Protein AF-A0A951DFJ3-F1 (afdb_monomer_lite)

Sequence (122 aa):
MLALCLFAQSLPAACVNRFVSRTERHIQVVTLLTGRLTFQEAQLLADTIGKRQAPPLEWVDDHGKTIAKQFGDLKVVRPMPVGCDGKSSGVVLIAWFATAIVPSKKIMVKVDANTTIAFEQQ

pLDDT: mean 86.08, std 16.15, range [39.28, 98.06]

Secondary structure (DSSP, 8-state):
-----------------EEEEEEETTEEEEEEEESSS-HHHHHHHHHHHHTTSSPPPEEE-TTS-EEEEEEEEEEEEEEE----TT-S-EEEEEEEEE-SPPP-SEEEEE-SSS-EEEEEE-

Radius of gyration: 17.19 Å; chains: 1; bounding box: 70×27×32 Å

Structure (mmCIF, N/CA/C/O backbone):
data_AF-A0A951DFJ3-F1
#
_entry.id   AF-A0A951DFJ3-F1
#
loop_
_atom_site.group_PDB
_atom_site.id
_atom_site.type_symbol
_atom_site.label_atom_id
_atom_site.label_alt_id
_atom_site.label_comp_id
_atom_site.label_asym_id
_atom_site.label_entity_id
_atom_site.label_seq_id
_atom_site.pdbx_PDB_ins_code
_atom_site.Cartn_x
_atom_site.Cartn_y
_atom_site.Cartn_z
_atom_site.occupancy
_atom_site.B_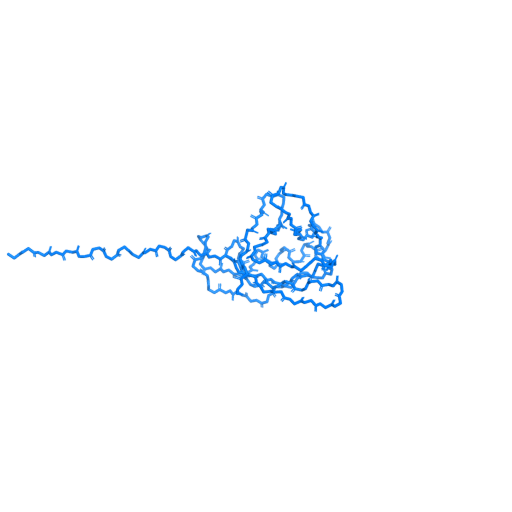iso_or_equiv
_atom_site.auth_seq_id
_atom_site.auth_comp_id
_atom_site.auth_asym_id
_atom_site.auth_atom_id
_atom_site.pdbx_PDB_model_num
ATOM 1 N N . MET A 1 1 ? -53.925 13.065 -16.176 1.00 39.28 1 MET A N 1
ATOM 2 C CA . MET A 1 1 ? -52.591 13.626 -15.871 1.00 39.28 1 MET A CA 1
ATOM 3 C C . MET A 1 1 ? -51.733 12.503 -15.309 1.00 39.28 1 MET A C 1
ATOM 5 O O . MET A 1 1 ? -51.954 12.113 -14.173 1.00 39.28 1 MET A O 1
ATOM 9 N N . LEU A 1 2 ? -50.850 11.911 -16.121 1.00 43.88 2 LEU A N 1
ATOM 10 C CA . LEU A 1 2 ? -49.923 10.861 -15.679 1.00 43.88 2 LEU A CA 1
ATOM 11 C C . LEU A 1 2 ? -48.590 11.521 -15.303 1.00 43.88 2 LEU A C 1
ATOM 13 O O . LEU A 1 2 ? -47.946 12.129 -16.155 1.00 43.88 2 LEU A O 1
ATOM 17 N N . ALA A 1 3 ? -48.209 11.423 -14.030 1.00 51.59 3 ALA A N 1
ATOM 18 C CA . ALA A 1 3 ? -46.913 11.862 -13.528 1.00 51.59 3 ALA A CA 1
ATOM 19 C C . ALA A 1 3 ? -45.858 10.791 -13.848 1.00 51.59 3 ALA A C 1
ATOM 21 O O . ALA A 1 3 ? -45.925 9.674 -13.338 1.00 51.59 3 ALA A O 1
ATOM 22 N N . LEU A 1 4 ? -44.902 11.130 -14.714 1.00 52.44 4 LEU A N 1
ATOM 23 C CA . LEU A 1 4 ? -43.777 10.273 -15.075 1.00 52.44 4 LEU A CA 1
ATOM 24 C C . LEU A 1 4 ? -42.600 10.593 -14.135 1.00 52.44 4 LEU A C 1
ATOM 26 O O . LEU A 1 4 ? -41.879 11.569 -14.336 1.00 52.44 4 LEU A O 1
ATOM 30 N N . CYS A 1 5 ? -42.427 9.801 -13.074 1.00 50.78 5 CYS A N 1
ATOM 31 C CA . CYS A 1 5 ? -41.240 9.865 -12.219 1.00 50.78 5 CYS A CA 1
ATOM 32 C C . CYS A 1 5 ? -40.028 9.305 -12.978 1.00 50.78 5 CYS A C 1
ATOM 34 O O . CYS A 1 5 ? -39.862 8.093 -13.106 1.00 50.78 5 CYS A O 1
ATOM 36 N N . LEU A 1 6 ? -39.174 10.200 -13.475 1.00 50.88 6 LEU A N 1
ATOM 37 C CA . LEU A 1 6 ? -37.835 9.878 -13.961 1.00 50.88 6 LEU A CA 1
ATOM 38 C C . LEU A 1 6 ? -36.964 9.443 -12.774 1.00 50.88 6 LEU A C 1
ATOM 40 O O . LEU A 1 6 ? -36.467 10.273 -12.014 1.00 50.88 6 LEU A O 1
ATOM 44 N N . PHE A 1 7 ? -36.771 8.134 -12.616 1.00 49.06 7 PHE A N 1
ATOM 45 C CA . PHE A 1 7 ? -35.709 7.594 -11.775 1.00 49.06 7 PHE A CA 1
ATOM 46 C C . PHE A 1 7 ? -34.364 7.921 -12.429 1.00 49.06 7 PHE A C 1
ATOM 48 O O . PHE A 1 7 ? -33.906 7.219 -13.329 1.00 49.06 7 PHE A O 1
ATOM 55 N N . ALA A 1 8 ? -33.729 9.002 -11.979 1.00 44.41 8 ALA A N 1
ATOM 56 C CA . ALA A 1 8 ? -32.318 9.242 -12.229 1.00 44.41 8 ALA A CA 1
ATOM 57 C C . ALA A 1 8 ? -31.520 8.158 -11.487 1.00 44.41 8 ALA A C 1
ATOM 59 O O . ALA A 1 8 ? -31.221 8.286 -10.301 1.00 44.41 8 ALA A O 1
ATOM 60 N N . GLN A 1 9 ? -31.219 7.055 -12.172 1.00 42.12 9 GLN A N 1
ATOM 61 C CA . GLN A 1 9 ? -30.238 6.081 -11.712 1.00 42.12 9 GLN A CA 1
ATOM 62 C C . GLN A 1 9 ? -28.870 6.767 -11.754 1.00 42.12 9 GLN A C 1
ATOM 64 O O . GLN A 1 9 ? -28.207 6.801 -12.789 1.00 42.12 9 GLN A O 1
ATOM 69 N N . SER A 1 10 ? -28.459 7.369 -10.637 1.00 44.84 10 SER A N 1
ATOM 70 C CA . SER A 1 10 ? -27.067 7.743 -10.429 1.00 44.84 10 SER A CA 1
ATOM 71 C C . SER A 1 10 ? -26.253 6.456 -10.525 1.00 44.84 10 SER A C 1
ATOM 73 O O . SER A 1 10 ? -26.303 5.627 -9.613 1.00 44.84 10 SER A O 1
ATOM 75 N N . LEU A 1 11 ? -25.552 6.257 -11.642 1.00 48.16 11 LEU A N 1
ATOM 76 C CA . LEU A 1 11 ? -24.513 5.239 -11.728 1.00 48.16 11 LEU A CA 1
ATOM 77 C C . LEU A 1 11 ? -23.629 5.426 -10.490 1.00 48.16 11 LEU A C 1
ATOM 79 O O . LEU A 1 11 ? -23.183 6.557 -10.261 1.00 48.16 11 LEU A O 1
ATOM 83 N N . PRO A 1 12 ? -23.412 4.392 -9.656 1.00 48.03 12 PRO A N 1
ATOM 84 C CA . PRO A 1 12 ? -22.454 4.520 -8.577 1.00 48.03 12 PRO A CA 1
ATOM 85 C C . PRO A 1 12 ? -21.142 4.873 -9.264 1.00 48.03 12 PRO A C 1
ATOM 87 O O . PRO A 1 12 ? -20.658 4.102 -10.093 1.00 48.03 12 PRO A O 1
ATOM 90 N N . ALA A 1 13 ? -20.618 6.071 -9.004 1.00 51.12 13 ALA A N 1
ATOM 91 C CA . ALA A 1 13 ? -19.282 6.422 -9.439 1.00 51.12 13 ALA A CA 1
ATOM 92 C C . ALA A 1 13 ? -18.381 5.310 -8.898 1.00 51.12 13 ALA A C 1
ATOM 94 O O . ALA A 1 13 ? -18.208 5.199 -7.683 1.00 51.12 13 ALA A O 1
ATOM 95 N N . ALA A 1 14 ? -17.935 4.410 -9.782 1.00 55.25 14 ALA A N 1
ATOM 96 C CA . ALA A 1 14 ? -17.117 3.272 -9.407 1.00 55.25 14 ALA A CA 1
ATOM 97 C C . ALA A 1 14 ? -15.874 3.871 -8.775 1.00 55.25 14 ALA A C 1
ATOM 99 O O . ALA A 1 14 ? -15.099 4.572 -9.424 1.00 55.25 14 ALA A O 1
ATOM 100 N N . CYS A 1 15 ? -15.789 3.745 -7.464 1.00 66.31 15 CYS A N 1
ATOM 101 C CA . CYS A 1 15 ? -14.896 4.587 -6.722 1.00 66.31 15 CYS A CA 1
ATOM 102 C C . CYS A 1 15 ? -13.528 3.919 -6.739 1.00 66.31 15 CYS A C 1
ATOM 104 O O . CYS A 1 15 ? -13.275 2.933 -6.052 1.00 66.31 15 CYS A O 1
ATOM 106 N N . VAL A 1 16 ? -12.699 4.395 -7.660 1.00 72.44 16 VAL A N 1
ATOM 107 C CA . VAL A 1 16 ? -11.407 3.799 -7.971 1.00 72.44 16 VAL A CA 1
ATOM 108 C C . VAL A 1 16 ? -10.372 4.308 -6.973 1.00 72.44 16 VAL A C 1
ATOM 110 O O . VAL A 1 16 ? -10.177 5.517 -6.849 1.00 72.44 16 VAL A O 1
ATOM 113 N N . ASN A 1 17 ? -9.674 3.399 -6.286 1.00 89.25 17 ASN A N 1
ATOM 114 C CA . ASN A 1 17 ? -8.494 3.767 -5.504 1.00 89.25 17 ASN A CA 1
ATOM 115 C C . ASN A 1 17 ? -7.398 4.242 -6.465 1.00 89.25 17 ASN A C 1
ATOM 117 O O . ASN A 1 17 ? -7.116 3.575 -7.461 1.00 89.25 17 ASN A O 1
ATOM 121 N N . ARG A 1 18 ? -6.779 5.388 -6.182 1.00 92.12 18 ARG A N 1
ATOM 122 C CA . ARG A 1 18 ? -5.819 6.023 -7.096 1.00 92.12 18 ARG A CA 1
ATOM 123 C C . ARG A 1 18 ? -4.412 6.004 -6.532 1.00 92.12 18 ARG A C 1
ATOM 125 O O . ARG A 1 18 ? -4.235 6.099 -5.319 1.00 92.12 18 ARG A O 1
ATOM 132 N N . PHE A 1 19 ? -3.415 5.941 -7.405 1.00 95.31 19 PHE A N 1
ATOM 133 C CA . PHE A 1 19 ? -2.035 6.195 -7.022 1.00 95.31 19 PHE A CA 1
ATOM 134 C C . PHE A 1 19 ? -1.352 7.211 -7.933 1.00 95.31 19 PHE A C 1
ATOM 136 O O . PHE A 1 19 ? -1.633 7.306 -9.127 1.00 95.31 19 PHE A O 1
ATOM 143 N N . VAL A 1 20 ? -0.401 7.933 -7.349 1.00 95.69 20 VAL A N 1
ATOM 144 C CA . VAL A 1 20 ? 0.610 8.715 -8.064 1.00 95.69 20 VAL A CA 1
ATOM 145 C C . VAL A 1 20 ? 1.967 8.235 -7.583 1.00 95.69 20 VAL A C 1
ATOM 147 O O . VAL A 1 20 ? 2.150 7.979 -6.394 1.00 95.69 20 VAL A O 1
ATOM 150 N N . SER A 1 21 ? 2.930 8.120 -8.489 1.00 96.56 21 SER A N 1
ATOM 151 C CA . SER A 1 21 ? 4.291 7.720 -8.149 1.00 96.56 21 SER A CA 1
ATOM 152 C C . SER A 1 21 ? 5.314 8.717 -8.659 1.00 96.56 21 SER A C 1
ATOM 154 O O . SER A 1 21 ? 5.152 9.295 -9.733 1.00 96.56 21 SER A O 1
ATOM 156 N N . ARG A 1 22 ? 6.415 8.846 -7.926 1.00 96.31 22 ARG A N 1
ATOM 157 C CA . ARG A 1 22 ? 7.639 9.483 -8.411 1.00 96.31 22 ARG A CA 1
ATOM 158 C C . ARG A 1 22 ? 8.834 8.589 -8.117 1.00 96.31 22 ARG A C 1
ATOM 160 O O . ARG A 1 22 ? 8.875 7.922 -7.083 1.00 96.31 22 ARG A O 1
ATOM 167 N N . THR A 1 23 ? 9.810 8.604 -9.013 1.00 96.38 23 THR A N 1
ATOM 168 C CA . THR A 1 23 ? 11.053 7.853 -8.845 1.00 96.38 23 THR A CA 1
ATOM 169 C C . THR A 1 23 ? 12.130 8.754 -8.250 1.00 96.38 23 THR A C 1
ATOM 171 O O . THR A 1 23 ? 12.440 9.814 -8.790 1.00 96.38 23 THR A O 1
ATOM 174 N N . GLU A 1 24 ? 12.726 8.314 -7.148 1.00 93.50 24 GLU A N 1
ATOM 175 C CA . GLU A 1 24 ? 13.870 8.941 -6.490 1.00 93.50 24 GLU A CA 1
ATOM 176 C C . GLU A 1 24 ? 15.045 7.950 -6.514 1.00 93.50 24 GLU A C 1
ATOM 178 O O . GLU A 1 24 ? 15.164 7.074 -5.661 1.00 93.50 24 GLU A O 1
ATOM 183 N N . ARG A 1 25 ? 15.928 8.049 -7.518 1.00 91.06 25 ARG A N 1
ATOM 184 C CA . ARG A 1 25 ? 17.003 7.062 -7.767 1.00 91.06 25 ARG A CA 1
ATOM 185 C C . ARG A 1 25 ? 16.438 5.641 -7.964 1.00 91.06 25 ARG A C 1
ATOM 187 O O . ARG A 1 25 ? 15.796 5.385 -8.973 1.00 91.06 25 ARG A O 1
ATOM 194 N N . HIS A 1 26 ? 16.669 4.734 -7.013 1.00 90.88 26 HIS A N 1
ATOM 195 C CA . HIS A 1 26 ? 16.182 3.345 -7.016 1.00 90.88 26 HIS A CA 1
ATOM 196 C C . HIS A 1 26 ? 14.984 3.144 -6.075 1.00 90.88 26 HIS A C 1
ATOM 198 O O . HIS A 1 26 ? 14.723 2.034 -5.612 1.00 90.88 26 HIS A O 1
ATOM 204 N N . ILE A 1 27 ? 14.298 4.233 -5.732 1.00 95.56 27 ILE A N 1
ATOM 205 C CA . ILE A 1 27 ? 13.165 4.249 -4.816 1.00 95.56 27 ILE A CA 1
ATOM 206 C C . ILE A 1 27 ? 11.939 4.733 -5.578 1.00 95.56 27 ILE A C 1
ATOM 208 O O . ILE A 1 27 ? 11.971 5.778 -6.225 1.00 95.56 27 ILE A O 1
ATOM 212 N N . GLN A 1 28 ? 10.841 4.000 -5.459 1.00 96.88 28 GLN A N 1
ATOM 213 C CA . GLN A 1 28 ? 9.527 4.462 -5.882 1.00 96.88 28 GLN A CA 1
ATOM 214 C C . GLN A 1 28 ? 8.798 5.028 -4.673 1.00 96.88 28 GLN A C 1
ATOM 216 O O . GLN A 1 28 ? 8.511 4.303 -3.720 1.00 96.88 28 GLN A O 1
ATOM 221 N N . VAL A 1 29 ? 8.501 6.323 -4.713 1.00 97.06 29 VAL A N 1
ATOM 222 C CA . VAL A 1 29 ? 7.629 6.973 -3.734 1.00 97.06 29 VAL A CA 1
ATOM 223 C C . VAL A 1 29 ? 6.222 6.943 -4.300 1.00 97.06 29 VAL A C 1
ATOM 225 O O . VAL A 1 29 ? 5.955 7.567 -5.327 1.00 97.06 29 VAL A O 1
ATOM 228 N N . VAL A 1 30 ? 5.337 6.196 -3.651 1.00 97.56 30 VAL A N 1
ATOM 229 C CA . VAL A 1 30 ? 3.972 5.951 -4.112 1.00 97.56 30 VAL A CA 1
ATOM 230 C C . VAL A 1 30 ? 2.995 6.575 -3.126 1.00 97.56 30 VAL A C 1
ATOM 232 O O . VAL A 1 30 ? 2.952 6.209 -1.952 1.00 97.56 30 VAL A O 1
ATOM 235 N N . THR A 1 31 ? 2.202 7.516 -3.623 1.00 96.56 31 THR A N 1
ATOM 236 C CA . THR A 1 31 ? 1.086 8.126 -2.905 1.00 96.56 31 THR A CA 1
ATOM 237 C C . THR A 1 31 ? -0.180 7.361 -3.255 1.00 96.56 31 THR A C 1
ATOM 239 O O . THR A 1 31 ? -0.551 7.300 -4.425 1.00 96.56 31 THR A O 1
ATOM 242 N N . LEU A 1 32 ? -0.837 6.788 -2.252 1.00 94.75 32 LEU A N 1
ATOM 243 C CA . LEU A 1 32 ? -2.021 5.945 -2.383 1.00 94.75 32 LEU A CA 1
ATOM 244 C C . LEU A 1 32 ? -3.237 6.682 -1.822 1.00 94.75 32 LEU A C 1
ATOM 246 O O . LEU A 1 32 ? -3.224 7.109 -0.669 1.00 94.75 32 LEU A O 1
ATOM 250 N N . LEU A 1 33 ? -4.295 6.796 -2.616 1.00 92.44 33 LEU A N 1
ATOM 251 C CA . LEU A 1 33 ? -5.601 7.301 -2.206 1.00 92.44 33 LEU A CA 1
ATOM 252 C C . LEU A 1 33 ? -6.582 6.132 -2.156 1.00 92.44 33 LEU A C 1
ATOM 254 O O . LEU A 1 33 ? -6.873 5.528 -3.190 1.00 92.44 33 LEU A O 1
ATOM 258 N N . THR A 1 34 ? -7.106 5.827 -0.969 1.00 90.00 34 THR A N 1
ATOM 259 C CA . THR A 1 34 ? -8.054 4.720 -0.799 1.00 90.00 34 THR A CA 1
ATOM 260 C C . THR A 1 34 ? -9.192 5.032 0.159 1.00 90.00 34 THR A C 1
ATOM 262 O O . THR A 1 34 ? -9.000 5.742 1.144 1.00 90.00 34 THR A O 1
ATOM 265 N N . GLY A 1 35 ? -10.372 4.468 -0.121 1.00 88.50 35 GLY A N 1
ATOM 266 C CA . GLY A 1 35 ? -11.493 4.398 0.823 1.00 88.50 35 GLY A CA 1
ATOM 267 C C . GLY A 1 35 ? -11.586 3.093 1.605 1.00 88.50 35 GLY A C 1
ATOM 268 O O . GLY A 1 35 ? -12.455 2.956 2.457 1.00 88.50 35 GLY A O 1
ATOM 269 N N . ARG A 1 36 ? -10.682 2.137 1.367 1.00 88.06 36 ARG A N 1
ATOM 270 C CA . ARG A 1 36 ? -10.638 0.870 2.114 1.00 88.06 36 ARG A CA 1
ATOM 271 C C . ARG A 1 36 ? -10.198 1.057 3.558 1.00 88.06 36 ARG A C 1
ATOM 273 O O . ARG A 1 36 ? -10.567 0.255 4.411 1.00 88.06 36 ARG A O 1
ATOM 280 N N . LEU A 1 37 ? -9.441 2.117 3.828 1.00 88.44 37 LEU A N 1
ATOM 281 C CA . LEU A 1 37 ? -8.959 2.477 5.152 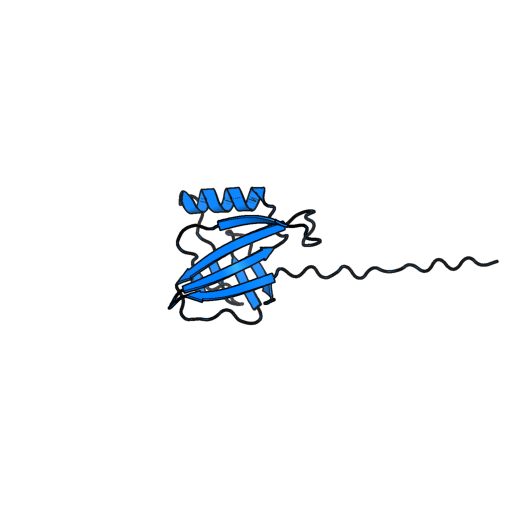1.00 88.44 37 LEU A CA 1
ATOM 282 C C . LEU A 1 37 ? -9.539 3.829 5.563 1.00 88.44 37 LEU A C 1
ATOM 284 O O . LEU A 1 37 ? -9.510 4.784 4.786 1.00 88.44 37 LEU A O 1
ATOM 288 N N . THR A 1 38 ? -10.028 3.920 6.796 1.00 89.88 38 THR A N 1
ATOM 289 C CA . THR A 1 38 ? -10.261 5.213 7.438 1.00 89.88 38 THR A CA 1
ATOM 290 C C . THR A 1 38 ? -8.919 5.850 7.784 1.00 89.88 38 THR A C 1
ATOM 292 O O . THR A 1 38 ? -7.884 5.185 7.875 1.00 89.88 38 THR A O 1
ATOM 295 N N . PHE A 1 39 ? -8.932 7.153 8.051 1.00 91.12 39 PHE A N 1
ATOM 296 C CA . PHE A 1 39 ? -7.743 7.845 8.543 1.00 91.12 39 PHE A CA 1
ATOM 297 C C . PHE A 1 39 ? -7.200 7.241 9.852 1.00 91.12 39 PHE A C 1
ATOM 299 O O . PHE A 1 39 ? -5.991 7.124 10.023 1.00 91.12 39 PHE A O 1
ATOM 306 N N . GLN A 1 40 ? -8.083 6.812 10.758 1.00 92.25 40 GLN A N 1
ATOM 307 C CA . GLN A 1 40 ? -7.704 6.230 12.051 1.00 92.25 40 GLN A CA 1
ATOM 308 C C . GLN A 1 40 ? -7.066 4.845 11.889 1.00 92.25 40 GLN A C 1
ATOM 310 O O . GLN A 1 40 ? -6.026 4.579 12.487 1.00 92.25 40 GLN A O 1
ATOM 315 N N . GLU A 1 41 ? -7.644 3.988 11.044 1.00 92.81 41 GLU A N 1
ATOM 316 C CA . GLU A 1 41 ? -7.075 2.672 10.721 1.00 92.81 41 GLU A CA 1
ATOM 317 C C . GLU A 1 41 ? -5.699 2.814 10.067 1.00 92.81 41 GLU A C 1
ATOM 319 O O . GLU A 1 41 ? -4.760 2.111 10.431 1.00 92.81 41 GLU A O 1
ATOM 324 N N . ALA A 1 42 ? -5.556 3.765 9.143 1.00 93.94 42 ALA A N 1
ATOM 325 C CA . ALA A 1 42 ? -4.283 4.071 8.510 1.00 93.94 42 ALA A CA 1
ATOM 326 C C . ALA A 1 42 ? -3.232 4.579 9.504 1.00 93.94 42 ALA A C 1
ATOM 328 O O . ALA A 1 42 ? -2.072 4.181 9.420 1.00 93.94 42 ALA A O 1
ATOM 329 N N . GLN A 1 43 ? -3.624 5.433 10.452 1.00 95.94 43 GLN A N 1
ATOM 330 C CA . GLN A 1 43 ? -2.719 5.936 11.484 1.00 95.94 43 GLN A CA 1
ATOM 331 C C . GLN A 1 43 ? -2.237 4.814 12.408 1.00 95.94 43 GLN A C 1
ATOM 333 O O . GLN A 1 43 ? -1.049 4.751 12.724 1.00 95.94 43 GLN A O 1
ATOM 338 N N . LEU A 1 44 ? -3.140 3.910 12.795 1.00 95.88 44 LEU A N 1
ATOM 339 C CA . LEU A 1 44 ? -2.803 2.723 13.576 1.00 95.88 44 LEU A CA 1
ATOM 340 C C . LEU A 1 44 ? -1.881 1.778 12.793 1.00 95.88 44 LEU A C 1
ATOM 342 O O . LEU A 1 44 ? -0.900 1.278 13.341 1.00 95.88 44 LEU A O 1
ATOM 346 N N . LEU A 1 45 ? -2.160 1.561 11.506 1.00 95.31 45 LEU A N 1
ATOM 347 C CA . LEU A 1 45 ? -1.316 0.755 10.626 1.00 95.31 45 LEU A CA 1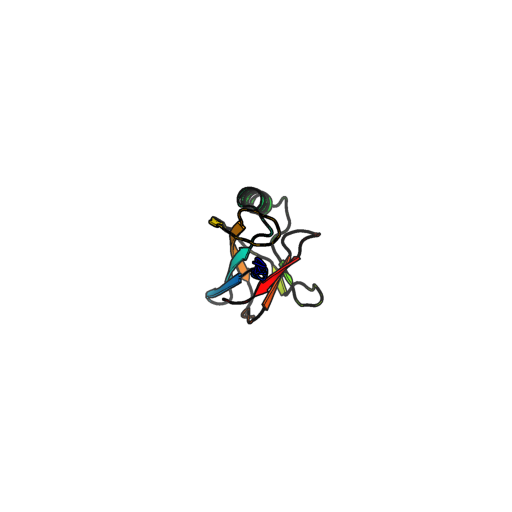
ATOM 348 C C . LEU A 1 45 ? 0.100 1.339 10.526 1.00 95.31 45 LEU A C 1
ATOM 350 O O . LEU A 1 45 ? 1.080 0.621 10.692 1.00 95.31 45 LEU A O 1
ATOM 354 N N . ALA A 1 46 ? 0.221 2.649 10.314 1.00 96.31 46 ALA A N 1
ATOM 355 C CA . ALA A 1 46 ? 1.515 3.319 10.248 1.00 96.31 46 ALA A CA 1
ATOM 356 C C . ALA A 1 46 ? 2.305 3.210 11.563 1.00 96.31 46 ALA A C 1
ATOM 358 O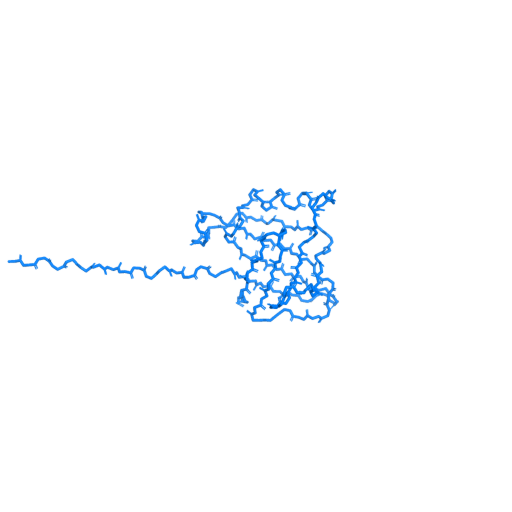 O . ALA A 1 46 ? 3.494 2.893 11.536 1.00 96.31 46 ALA A O 1
ATOM 359 N N . ASP A 1 47 ? 1.649 3.416 12.708 1.00 96.88 47 ASP A N 1
ATOM 360 C CA . ASP A 1 47 ? 2.276 3.298 14.030 1.00 96.88 47 ASP A CA 1
ATOM 361 C C . ASP A 1 47 ? 2.733 1.859 14.326 1.00 96.88 47 ASP A C 1
ATOM 363 O O . ASP A 1 47 ? 3.860 1.633 14.766 1.00 96.88 47 ASP A O 1
ATOM 367 N N . THR A 1 48 ? 1.898 0.863 14.020 1.00 95.94 48 THR A N 1
ATOM 368 C CA . THR A 1 48 ? 2.233 -0.555 14.231 1.00 95.94 48 THR A CA 1
ATOM 369 C C . THR A 1 48 ? 3.342 -1.045 13.298 1.00 95.94 48 THR A C 1
ATOM 371 O O . THR A 1 48 ? 4.215 -1.791 13.749 1.00 95.94 48 THR A O 1
ATOM 374 N N . ILE A 1 49 ? 3.381 -0.592 12.038 1.00 95.69 49 ILE A N 1
ATOM 375 C CA . ILE A 1 49 ? 4.511 -0.836 11.123 1.00 95.69 49 ILE A CA 1
ATOM 376 C C . ILE A 1 49 ? 5.786 -0.179 11.665 1.00 95.69 49 ILE A C 1
ATOM 378 O O . ILE A 1 49 ? 6.823 -0.838 11.752 1.00 95.69 49 ILE A O 1
ATOM 382 N N . GLY A 1 50 ? 5.716 1.086 12.097 1.00 93.88 50 GLY A N 1
ATOM 383 C CA . GLY A 1 50 ? 6.859 1.810 12.669 1.00 93.88 50 GLY A CA 1
ATOM 384 C C . GLY A 1 50 ? 7.427 1.133 13.923 1.00 93.88 50 GLY A C 1
ATOM 385 O O . GLY A 1 50 ? 8.643 1.034 14.093 1.00 93.88 50 GLY A O 1
ATOM 386 N N . LYS A 1 51 ? 6.552 0.563 14.760 1.00 96.12 51 LYS A N 1
ATOM 387 C CA . LYS A 1 51 ? 6.909 -0.255 15.934 1.00 96.12 51 LYS A CA 1
ATOM 388 C C . LYS A 1 51 ? 7.321 -1.691 15.594 1.00 96.12 51 LYS A C 1
ATOM 390 O O . LYS A 1 51 ? 7.634 -2.455 16.505 1.00 96.12 51 LYS A O 1
ATOM 395 N N . ARG A 1 52 ? 7.335 -2.069 14.311 1.00 93.56 52 ARG A N 1
ATOM 396 C CA . ARG A 1 52 ? 7.643 -3.424 13.809 1.00 93.56 52 ARG A CA 1
ATOM 397 C C . ARG A 1 52 ? 6.714 -4.515 14.357 1.00 93.56 52 ARG A C 1
ATOM 399 O O . ARG A 1 52 ? 7.106 -5.673 14.456 1.00 93.56 52 ARG A O 1
ATOM 406 N N . GLN A 1 53 ? 5.491 -4.142 14.721 1.00 93.69 53 GLN A N 1
ATOM 407 C CA . GLN A 1 53 ? 4.448 -5.053 15.205 1.00 93.69 53 GLN A CA 1
ATOM 408 C C . GLN A 1 53 ? 3.548 -5.557 14.070 1.00 93.69 53 GLN A C 1
ATOM 410 O O . GLN A 1 53 ? 2.898 -6.589 14.216 1.00 93.69 53 GLN A O 1
ATOM 415 N N . ALA A 1 54 ? 3.534 -4.852 12.937 1.00 92.81 54 ALA A N 1
ATOM 416 C CA . ALA A 1 54 ? 2.872 -5.258 11.705 1.00 92.81 54 ALA A CA 1
ATOM 417 C C . ALA A 1 54 ? 3.898 -5.384 10.562 1.00 92.81 54 ALA A C 1
ATOM 419 O O . ALA A 1 54 ? 4.916 -4.681 10.574 1.00 92.81 54 ALA A O 1
ATOM 420 N N . PRO A 1 55 ? 3.665 -6.269 9.573 1.00 94.31 55 PRO A N 1
ATOM 421 C CA . PRO A 1 55 ? 4.497 -6.320 8.378 1.00 94.31 55 PRO A CA 1
ATOM 422 C C . PRO A 1 55 ? 4.370 -5.013 7.572 1.00 94.31 55 PRO A C 1
ATOM 424 O O . PRO A 1 55 ? 3.306 -4.393 7.587 1.00 94.31 55 PRO A O 1
ATOM 427 N N . PRO A 1 56 ? 5.423 -4.598 6.844 1.00 96.50 56 PRO A N 1
ATOM 428 C CA . PRO A 1 56 ? 5.342 -3.441 5.958 1.00 96.50 56 PRO A CA 1
ATOM 429 C C . PRO A 1 56 ? 4.342 -3.693 4.825 1.00 96.50 56 PRO A C 1
ATOM 431 O O . PRO A 1 56 ? 4.049 -4.843 4.487 1.00 96.50 56 PRO A O 1
ATOM 434 N N . LEU A 1 57 ? 3.878 -2.618 4.181 1.00 97.69 57 LEU A N 1
ATOM 435 C CA . LEU A 1 57 ? 3.062 -2.755 2.972 1.00 97.69 57 LEU A CA 1
ATOM 436 C C . LEU A 1 57 ? 3.844 -3.501 1.889 1.00 97.69 57 LEU A C 1
ATOM 438 O O . LEU A 1 57 ? 5.047 -3.294 1.726 1.00 97.69 57 LEU A O 1
ATOM 442 N N . GLU A 1 58 ? 3.159 -4.320 1.102 1.00 98.06 58 GLU A N 1
ATOM 443 C CA . GLU A 1 58 ? 3.787 -5.047 0.002 1.00 98.06 58 GLU A CA 1
ATOM 444 C C . GLU A 1 58 ? 3.133 -4.662 -1.320 1.00 98.06 58 GLU A C 1
ATOM 446 O O . GLU A 1 58 ? 1.926 -4.810 -1.495 1.00 98.06 58 GLU A O 1
ATOM 451 N N . TRP A 1 59 ? 3.927 -4.181 -2.273 1.00 97.12 59 TRP A N 1
ATOM 452 C CA . TRP A 1 59 ? 3.497 -4.125 -3.662 1.00 97.12 59 TRP A CA 1
ATOM 453 C C . TRP A 1 59 ? 3.609 -5.536 -4.232 1.00 97.12 59 TRP A C 1
ATOM 455 O O . TRP A 1 59 ? 4.698 -6.112 -4.235 1.00 97.12 59 TRP A O 1
ATOM 465 N N . VAL A 1 60 ? 2.488 -6.093 -4.685 1.00 97.25 60 VAL A N 1
ATOM 466 C CA . VAL A 1 60 ? 2.391 -7.439 -5.253 1.00 97.25 60 VAL A CA 1
ATOM 467 C C . VAL A 1 60 ? 1.999 -7.397 -6.731 1.00 97.25 60 VAL A C 1
ATOM 469 O O . VAL A 1 60 ? 1.424 -6.413 -7.205 1.00 97.25 60 VAL A O 1
ATOM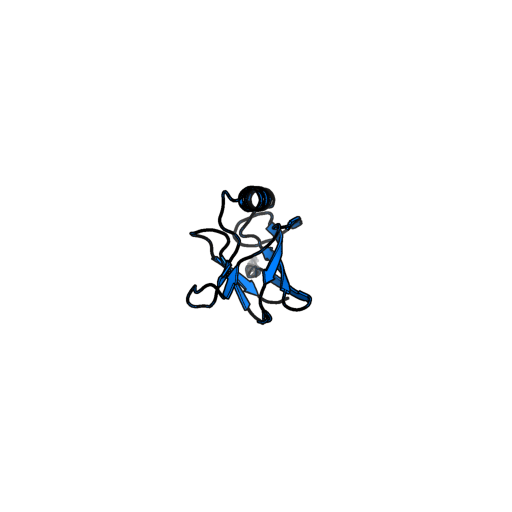 472 N N . ASP A 1 61 ? 2.338 -8.451 -7.466 1.00 94.19 61 ASP A N 1
ATOM 473 C CA . ASP A 1 61 ? 1.838 -8.681 -8.823 1.00 94.19 61 ASP A CA 1
ATOM 474 C C . ASP A 1 61 ? 0.423 -9.295 -8.819 1.00 94.19 61 ASP A C 1
ATOM 476 O O . ASP A 1 61 ? -0.174 -9.532 -7.764 1.00 94.19 61 ASP A O 1
ATOM 480 N N . ASP A 1 62 ? -0.123 -9.566 -10.007 1.00 90.94 62 ASP A N 1
ATOM 481 C CA . ASP A 1 62 ? -1.459 -10.157 -10.173 1.00 90.94 62 ASP A CA 1
ATOM 482 C C . ASP A 1 62 ? -1.564 -11.599 -9.631 1.00 90.94 62 ASP A C 1
ATOM 484 O O . ASP A 1 62 ? -2.667 -12.109 -9.435 1.00 90.94 62 ASP A O 1
ATOM 488 N N . HIS A 1 63 ? -0.432 -12.253 -9.348 1.00 92.38 63 HIS A N 1
ATOM 489 C CA . HIS A 1 63 ? -0.360 -13.576 -8.725 1.00 92.38 63 HIS A CA 1
ATOM 490 C C . HIS A 1 63 ? -0.140 -13.503 -7.205 1.00 92.38 63 HIS A C 1
ATOM 492 O O . HIS A 1 63 ? -0.018 -14.537 -6.547 1.00 92.38 63 HIS A O 1
ATOM 498 N N . GLY A 1 64 ? -0.086 -12.296 -6.633 1.00 92.25 64 GLY A N 1
ATOM 499 C CA . GLY A 1 64 ? 0.142 -12.070 -5.208 1.00 92.25 64 GLY A CA 1
ATOM 500 C C . GLY A 1 64 ? 1.606 -12.199 -4.778 1.00 92.25 64 GLY A C 1
ATOM 501 O O . GLY A 1 64 ? 1.886 -12.192 -3.578 1.00 92.25 64 GLY A O 1
ATOM 502 N N . LYS A 1 65 ? 2.553 -12.304 -5.717 1.00 95.19 65 LYS A N 1
ATOM 503 C CA . LYS A 1 65 ? 3.985 -12.332 -5.406 1.00 95.19 65 LYS A CA 1
ATOM 504 C C . LYS A 1 65 ? 4.474 -10.917 -5.116 1.00 95.19 65 LYS A C 1
ATOM 506 O O . LYS A 1 65 ? 4.234 -9.991 -5.885 1.00 95.19 65 LYS A O 1
ATOM 511 N N . THR A 1 66 ? 5.219 -10.757 -4.026 1.00 96.94 66 THR A N 1
ATOM 512 C CA . THR A 1 66 ? 5.813 -9.475 -3.636 1.00 96.94 66 THR A CA 1
ATOM 513 C C . THR A 1 66 ? 6.838 -8.996 -4.668 1.00 96.94 66 THR A C 1
ATOM 515 O O . THR A 1 66 ? 7.859 -9.647 -4.896 1.00 96.94 66 THR A O 1
ATOM 518 N N . ILE A 1 67 ? 6.579 -7.828 -5.254 1.00 95.75 67 ILE A N 1
ATOM 519 C CA . ILE A 1 67 ? 7.503 -7.062 -6.100 1.00 95.75 67 ILE A CA 1
ATOM 520 C C . ILE A 1 67 ? 8.457 -6.256 -5.218 1.00 95.75 67 ILE A C 1
ATOM 522 O O . ILE A 1 67 ? 9.668 -6.269 -5.428 1.00 95.75 67 ILE A O 1
ATOM 526 N N . ALA A 1 68 ? 7.913 -5.544 -4.230 1.00 97.00 68 ALA A N 1
ATOM 527 C CA . ALA A 1 68 ? 8.690 -4.734 -3.304 1.00 97.00 68 ALA A CA 1
ATOM 528 C C . ALA A 1 68 ? 7.970 -4.594 -1.962 1.00 97.00 68 ALA A C 1
ATOM 530 O O . ALA A 1 68 ? 6.743 -4.519 -1.903 1.00 97.00 68 ALA A O 1
ATOM 531 N N . LYS A 1 69 ? 8.749 -4.506 -0.884 1.00 97.31 69 LYS A N 1
ATOM 532 C CA . LYS A 1 69 ? 8.239 -4.167 0.447 1.00 97.31 69 LYS A CA 1
ATOM 533 C C . LYS A 1 69 ? 8.465 -2.693 0.721 1.00 97.31 69 LYS A C 1
ATOM 535 O O . LYS A 1 69 ? 9.480 -2.126 0.306 1.00 97.31 69 LYS A O 1
ATOM 540 N N . GLN A 1 70 ? 7.510 -2.090 1.407 1.00 97.25 70 GLN A N 1
ATOM 541 C CA . GLN A 1 70 ? 7.642 -0.737 1.895 1.00 97.25 70 GLN A CA 1
ATOM 542 C C . GLN A 1 70 ? 8.821 -0.681 2.871 1.00 97.25 70 GLN A C 1
ATOM 544 O O . GLN A 1 70 ? 9.022 -1.586 3.682 1.00 97.25 70 GLN A O 1
ATOM 549 N N . PHE A 1 71 ? 9.625 0.368 2.758 1.00 94.06 71 PHE A N 1
ATOM 550 C CA . PHE A 1 71 ? 10.731 0.637 3.665 1.00 94.06 71 PHE A CA 1
ATOM 551 C C . PHE A 1 71 ? 10.599 2.039 4.263 1.00 94.06 71 PHE A C 1
ATOM 553 O O . PHE A 1 71 ? 9.943 2.917 3.694 1.00 94.06 71 PHE A O 1
ATOM 560 N N . GLY A 1 72 ? 11.220 2.239 5.425 1.00 91.88 72 GLY A N 1
ATOM 561 C CA . GLY A 1 72 ? 11.089 3.472 6.201 1.00 91.88 72 GLY A CA 1
ATOM 562 C C . GLY A 1 72 ? 9.724 3.599 6.878 1.00 91.88 72 GLY A C 1
ATOM 563 O O . GLY A 1 72 ? 9.072 2.597 7.168 1.00 91.88 72 GLY A O 1
ATOM 564 N N . ASP A 1 73 ? 9.297 4.834 7.120 1.00 92.88 73 ASP A N 1
ATOM 565 C CA . ASP A 1 73 ? 8.011 5.119 7.756 1.00 92.88 73 ASP A CA 1
ATOM 566 C C . ASP A 1 73 ? 6.880 5.144 6.723 1.00 92.88 73 ASP A C 1
ATOM 568 O O . ASP A 1 73 ? 7.016 5.742 5.654 1.00 92.88 73 ASP A O 1
ATOM 572 N N . LEU A 1 74 ? 5.731 4.555 7.057 1.00 96.81 74 LEU A N 1
ATOM 573 C CA . LEU A 1 74 ? 4.488 4.776 6.320 1.00 96.81 74 LEU A CA 1
ATOM 574 C C . LEU A 1 74 ? 3.901 6.124 6.753 1.00 96.81 74 LEU A C 1
ATOM 576 O O . LEU A 1 74 ? 3.578 6.306 7.925 1.00 96.81 74 LEU A O 1
ATOM 580 N N . LYS A 1 75 ? 3.733 7.074 5.827 1.00 96.50 75 LYS A N 1
ATOM 581 C CA . LYS A 1 75 ? 3.137 8.376 6.171 1.00 96.50 75 LYS A CA 1
ATOM 582 C C . LYS A 1 75 ? 1.646 8.393 5.888 1.00 96.50 75 LYS A C 1
ATOM 584 O O . LYS A 1 75 ? 1.212 8.025 4.799 1.00 96.50 75 LYS A O 1
ATOM 589 N N . VAL A 1 76 ? 0.889 8.914 6.845 1.00 96.19 76 VAL A N 1
ATOM 590 C CA . VAL A 1 76 ? -0.546 9.185 6.732 1.00 96.19 76 VAL A CA 1
ATOM 591 C C . VAL A 1 76 ? -0.721 10.696 6.677 1.00 96.19 76 VAL A C 1
ATOM 593 O O . VAL A 1 76 ? -0.252 11.400 7.566 1.00 96.19 76 VAL A O 1
ATOM 596 N N . VAL A 1 77 ? -1.321 11.216 5.605 1.00 92.50 77 VAL A N 1
ATOM 597 C CA . VAL A 1 77 ? -1.315 12.669 5.352 1.00 92.50 77 VAL A CA 1
ATOM 598 C C . VAL A 1 77 ? -2.562 13.346 5.903 1.00 92.50 77 VAL A C 1
ATOM 600 O O . VAL A 1 77 ? -2.467 14.285 6.686 1.00 92.50 77 VAL A O 1
ATOM 603 N N . ARG A 1 78 ? -3.741 12.913 5.452 1.00 84.38 78 ARG A N 1
ATOM 604 C CA . ARG A 1 78 ? -5.022 13.516 5.836 1.00 84.38 78 ARG A CA 1
ATOM 605 C C . ARG A 1 78 ? -6.190 12.577 5.539 1.00 84.38 78 ARG A C 1
ATOM 607 O O . ARG A 1 78 ? -6.070 11.756 4.620 1.00 84.38 78 ARG A O 1
ATOM 614 N N . PRO A 1 79 ? -7.321 12.719 6.252 1.00 84.44 79 PRO A N 1
ATOM 615 C CA . PRO A 1 79 ? -8.579 12.161 5.786 1.00 84.44 79 PRO A CA 1
ATOM 616 C C . PRO A 1 79 ? -8.944 12.795 4.441 1.00 84.44 79 PRO A C 1
ATOM 618 O O . PRO A 1 79 ? -8.693 13.979 4.206 1.00 84.44 79 PRO A O 1
ATOM 621 N N . MET A 1 80 ? -9.544 12.007 3.557 1.00 79.00 80 MET A N 1
ATOM 622 C CA . MET A 1 80 ? -10.101 12.495 2.298 1.00 79.00 80 MET A CA 1
ATOM 623 C C . MET A 1 80 ? -11.574 12.109 2.212 1.00 79.00 80 MET A C 1
ATOM 625 O O . MET A 1 80 ? -11.909 10.972 2.551 1.00 79.00 80 MET A O 1
ATOM 629 N N . PRO A 1 81 ? -12.462 13.001 1.740 1.00 70.75 81 PRO A N 1
ATOM 630 C CA . PRO A 1 81 ? -13.796 12.578 1.355 1.00 70.75 81 PRO A CA 1
ATOM 631 C C . PRO A 1 81 ? -13.644 11.618 0.175 1.00 70.75 81 PRO A C 1
ATOM 633 O O . PRO A 1 81 ? -13.106 11.976 -0.873 1.00 70.75 81 PRO A O 1
ATOM 636 N N . VAL A 1 82 ? -14.075 10.381 0.365 1.00 68.81 82 VAL A N 1
ATOM 637 C CA . VAL A 1 82 ? -14.135 9.382 -0.698 1.00 68.81 82 VAL A CA 1
ATOM 638 C C . VAL A 1 82 ? -15.539 8.806 -0.678 1.00 68.81 82 VAL A C 1
ATOM 640 O O . VAL A 1 82 ? -16.076 8.517 0.385 1.00 68.81 82 VAL A O 1
ATOM 643 N N . GLY A 1 83 ? -16.144 8.649 -1.850 1.00 58.09 83 GLY A N 1
ATOM 644 C CA . GLY A 1 83 ? -17.400 7.911 -1.996 1.00 58.09 83 GLY A CA 1
ATOM 645 C C . GLY A 1 83 ? -17.171 6.408 -2.171 1.00 58.09 83 GLY A C 1
ATOM 646 O O . GLY A 1 83 ? -18.003 5.744 -2.783 1.00 58.09 83 GLY A O 1
ATOM 647 N N . CYS A 1 84 ? -16.007 5.890 -1.750 1.00 61.12 84 CYS A N 1
ATOM 648 C CA . CYS A 1 84 ? -15.513 4.569 -2.136 1.00 61.12 84 CYS A CA 1
ATOM 649 C C . CYS A 1 84 ? -15.709 3.532 -1.046 1.00 61.12 84 CYS A C 1
ATOM 651 O O . CYS A 1 84 ? -15.542 3.829 0.133 1.00 61.12 84 CYS A O 1
ATOM 653 N N . ASP A 1 85 ? -15.945 2.284 -1.464 1.00 63.53 85 ASP A N 1
ATOM 654 C CA . ASP A 1 85 ? -15.771 1.099 -0.618 1.00 63.53 85 ASP A CA 1
ATOM 655 C C . ASP A 1 85 ? -16.583 1.114 0.695 1.00 63.53 85 ASP A C 1
ATOM 657 O O . ASP A 1 85 ? -16.184 0.525 1.697 1.00 63.53 85 ASP A O 1
ATOM 661 N N . GLY A 1 86 ? -17.742 1.783 0.691 1.00 63.34 86 GLY A N 1
ATOM 662 C CA . GLY A 1 86 ? -18.677 1.813 1.820 1.00 63.34 86 GLY A CA 1
ATOM 663 C C . GLY A 1 86 ? -18.244 2.687 3.002 1.00 63.34 86 GLY A C 1
ATOM 664 O O . GLY A 1 86 ? -18.958 2.723 4.003 1.00 63.34 86 GLY A O 1
ATOM 665 N N . LYS A 1 87 ? -17.115 3.407 2.907 1.00 67.50 87 LYS A N 1
ATOM 666 C CA . LYS A 1 87 ? -16.669 4.350 3.943 1.00 67.50 87 LYS A CA 1
ATOM 667 C C . LYS A 1 87 ? -17.010 5.784 3.552 1.00 67.50 87 LYS A C 1
ATOM 669 O O . LYS A 1 87 ? -16.874 6.179 2.401 1.00 67.50 87 LYS A O 1
ATOM 674 N N . SER A 1 88 ? -17.422 6.577 4.540 1.00 67.19 88 SER A N 1
ATOM 675 C CA . SER A 1 88 ? -17.692 8.014 4.378 1.00 67.19 88 SER A CA 1
ATOM 676 C C . SER A 1 88 ? -16.418 8.858 4.250 1.00 67.19 88 SER A C 1
ATOM 678 O O . SER A 1 88 ? -16.476 10.028 3.876 1.00 67.19 88 SER A O 1
ATOM 680 N N . SER A 1 89 ? -15.263 8.280 4.587 1.00 75.25 89 SER A N 1
ATOM 681 C CA . SER A 1 89 ? -13.954 8.916 4.483 1.00 75.25 89 SER A CA 1
ATOM 682 C C . SER A 1 89 ? -12.872 7.881 4.192 1.00 75.25 89 SER A C 1
ATOM 684 O O . SER A 1 89 ? -12.936 6.743 4.654 1.00 75.25 89 SER A O 1
ATOM 686 N N . GLY A 1 90 ? -11.888 8.305 3.410 1.00 84.94 90 GLY A N 1
ATOM 687 C CA . GLY A 1 90 ? -10.699 7.553 3.053 1.00 84.94 90 GLY A CA 1
ATOM 688 C C . GLY A 1 90 ? -9.448 8.261 3.536 1.00 84.94 90 GLY A C 1
ATOM 689 O O . GLY A 1 90 ? -9.493 9.147 4.396 1.00 84.94 90 GLY A O 1
ATOM 690 N N . VAL A 1 91 ? -8.317 7.901 2.947 1.00 91.69 91 VAL A N 1
ATOM 691 C CA . VAL A 1 91 ? -7.010 8.371 3.393 1.00 91.69 91 VAL A CA 1
ATOM 692 C C . VAL A 1 91 ? -6.018 8.480 2.245 1.00 91.69 91 VAL A C 1
ATOM 694 O O . VAL A 1 91 ? -6.088 7.740 1.261 1.00 91.69 91 VAL A O 1
ATOM 697 N N . VAL A 1 92 ? -5.075 9.408 2.404 1.00 93.00 92 VAL A N 1
ATOM 698 C CA . VAL A 1 92 ? -3.851 9.466 1.604 1.00 93.00 92 VAL A CA 1
ATOM 699 C C . VAL A 1 92 ? -2.696 8.878 2.405 1.00 93.00 92 VAL A C 1
ATOM 701 O O . VAL A 1 92 ? -2.354 9.390 3.475 1.00 93.00 92 VAL A O 1
ATOM 704 N N . LEU A 1 93 ? -2.087 7.833 1.854 1.00 95.75 93 LEU A N 1
ATOM 705 C CA . LEU A 1 93 ? -0.872 7.200 2.354 1.00 95.75 93 LEU A CA 1
ATOM 706 C C . LEU A 1 93 ? 0.303 7.531 1.435 1.00 95.75 93 LEU A C 1
ATOM 708 O O . LEU A 1 93 ? 0.121 7.666 0.227 1.00 95.75 93 LEU A O 1
ATOM 712 N N . ILE A 1 94 ? 1.512 7.608 1.981 1.00 97.12 94 ILE A N 1
ATOM 713 C CA . ILE A 1 94 ? 2.749 7.671 1.194 1.00 97.12 94 ILE A CA 1
ATOM 714 C C . ILE A 1 94 ? 3.657 6.535 1.648 1.00 97.12 94 ILE A C 1
ATOM 716 O O . ILE A 1 94 ? 3.984 6.441 2.833 1.00 97.12 94 ILE A O 1
ATOM 720 N N . ALA A 1 95 ? 4.053 5.691 0.699 1.00 97.56 95 ALA A N 1
ATOM 721 C CA . ALA A 1 95 ? 4.925 4.545 0.908 1.00 97.56 95 ALA A CA 1
ATOM 722 C C . ALA A 1 95 ? 6.151 4.619 -0.012 1.00 97.56 95 ALA A C 1
ATOM 724 O O . ALA A 1 95 ? 6.062 5.073 -1.154 1.00 97.56 95 ALA A O 1
ATOM 725 N N . TRP A 1 96 ? 7.293 4.143 0.480 1.00 97.69 96 TRP A N 1
ATOM 726 C CA . TRP A 1 96 ? 8.542 4.063 -0.275 1.00 97.69 96 TRP A CA 1
ATOM 727 C C . TRP A 1 96 ? 8.872 2.603 -0.559 1.00 97.69 96 TRP A C 1
ATOM 729 O O . TRP A 1 96 ? 8.924 1.800 0.367 1.00 97.69 96 TRP A O 1
ATOM 739 N N . PHE A 1 97 ? 9.133 2.264 -1.819 1.00 97.31 97 PHE A N 1
ATOM 740 C CA . PHE A 1 97 ? 9.501 0.918 -2.257 1.00 97.31 97 PHE A CA 1
ATOM 741 C C . PHE A 1 97 ? 10.885 0.940 -2.904 1.00 97.31 97 PHE A C 1
ATOM 743 O O . PHE A 1 97 ? 11.116 1.689 -3.853 1.00 97.31 97 PHE A O 1
ATOM 750 N N . ALA A 1 98 ? 11.824 0.143 -2.392 1.00 95.12 98 ALA A N 1
ATOM 751 C CA . ALA A 1 98 ? 13.187 0.076 -2.918 1.00 95.12 98 ALA A CA 1
ATOM 752 C C . ALA A 1 98 ? 13.208 -0.843 -4.147 1.00 95.12 98 ALA A C 1
ATOM 754 O O . ALA A 1 98 ? 13.453 -2.042 -4.039 1.00 95.12 98 ALA A O 1
ATOM 755 N N . THR A 1 99 ? 12.870 -0.290 -5.310 1.00 94.38 99 THR A N 1
ATOM 756 C CA . THR A 1 99 ? 12.798 -1.027 -6.571 1.00 94.38 99 THR A CA 1
ATOM 757 C C . THR A 1 99 ? 13.085 -0.126 -7.770 1.00 94.38 99 THR A C 1
ATOM 759 O O . THR A 1 99 ? 12.699 1.045 -7.817 1.00 94.38 99 THR A O 1
ATOM 762 N N . ALA A 1 100 ? 13.744 -0.701 -8.777 1.00 91.88 100 ALA A N 1
ATOM 763 C CA . ALA A 1 100 ? 13.928 -0.072 -10.082 1.00 91.88 100 ALA A CA 1
ATOM 764 C C . ALA A 1 100 ? 12.670 -0.164 -10.967 1.00 91.88 100 ALA A C 1
ATOM 766 O O . ALA A 1 100 ? 12.589 0.515 -11.987 1.00 91.88 100 ALA A O 1
ATOM 767 N N . ILE A 1 101 ? 11.690 -0.995 -10.590 1.00 93.94 101 ILE A N 1
ATOM 768 C CA . ILE A 1 101 ? 10.445 -1.170 -11.341 1.00 93.94 101 ILE A CA 1
ATOM 769 C C . ILE A 1 101 ? 9.550 0.041 -11.091 1.00 93.94 101 ILE A C 1
ATOM 771 O O . ILE A 1 101 ? 9.179 0.320 -9.953 1.00 93.94 101 ILE A O 1
ATOM 775 N N . VAL A 1 102 ? 9.180 0.743 -12.159 1.00 94.25 102 VAL A N 1
ATOM 776 C CA . VAL A 1 102 ? 8.272 1.891 -12.084 1.00 94.25 102 VAL A CA 1
ATOM 777 C C . VAL A 1 102 ? 6.823 1.387 -12.107 1.00 94.25 102 VAL A C 1
ATOM 779 O O . VAL A 1 102 ? 6.452 0.668 -13.039 1.00 94.25 102 VAL A O 1
ATOM 782 N N . PRO A 1 103 ? 5.989 1.726 -11.108 1.00 93.69 103 PRO A N 1
ATOM 783 C CA . PRO A 1 103 ? 4.581 1.350 -11.114 1.00 93.69 103 PRO A CA 1
ATOM 7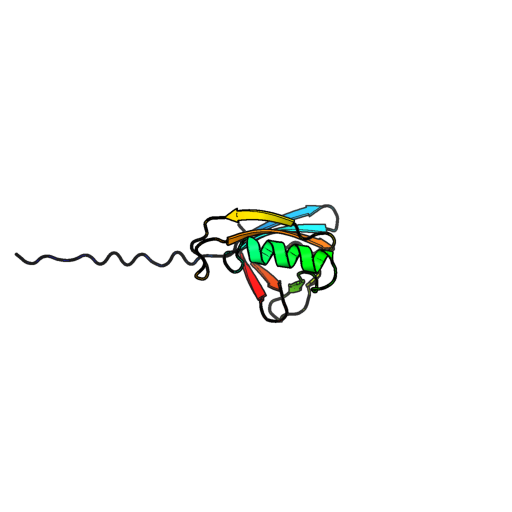84 C C . PRO A 1 103 ? 3.864 2.043 -12.276 1.00 93.69 103 PRO A C 1
ATOM 786 O O . PRO A 1 103 ? 4.068 3.228 -12.529 1.00 93.69 103 PRO A O 1
ATOM 789 N N . SER A 1 104 ? 3.028 1.303 -13.003 1.00 93.50 104 SER A N 1
ATOM 790 C CA . SER A 1 104 ? 2.330 1.832 -14.177 1.00 93.50 104 SER A CA 1
ATOM 791 C C . SER A 1 104 ? 0.942 1.227 -14.308 1.00 93.50 104 SER A C 1
ATOM 793 O O . SER A 1 104 ? 0.765 0.041 -14.042 1.00 93.50 104 SER A O 1
ATOM 795 N N . LYS A 1 105 ? -0.026 2.041 -14.747 1.00 93.62 105 LYS A N 1
ATOM 796 C CA . LYS A 1 105 ? -1.443 1.707 -14.990 1.00 93.62 105 LYS A CA 1
ATOM 797 C C . LYS A 1 105 ? -2.208 1.226 -13.757 1.00 93.62 105 LYS A C 1
ATOM 799 O O . LYS A 1 105 ? -3.177 1.864 -13.359 1.00 93.62 105 LYS A O 1
ATOM 804 N N . LYS A 1 106 ? -1.791 0.110 -13.165 1.00 94.00 106 LYS A N 1
ATOM 805 C CA . LYS A 1 106 ? -2.421 -0.539 -12.024 1.00 94.00 106 LYS A CA 1
ATOM 806 C C . LYS A 1 106 ? -1.361 -1.188 -11.141 1.00 94.00 106 LYS A C 1
ATOM 808 O O . LYS A 1 106 ? -0.437 -1.821 -11.642 1.00 94.00 106 LYS A O 1
ATOM 813 N N . ILE A 1 107 ? -1.531 -1.066 -9.831 1.00 96.12 107 ILE A N 1
ATOM 814 C CA . ILE A 1 107 ? -0.738 -1.798 -8.842 1.00 96.12 107 ILE A CA 1
ATOM 815 C C . ILE A 1 107 ? -1.645 -2.446 -7.804 1.00 96.12 107 ILE A C 1
ATOM 817 O O . ILE A 1 107 ? -2.744 -1.962 -7.531 1.00 96.12 107 ILE A O 1
ATOM 821 N N . MET A 1 108 ? -1.160 -3.527 -7.204 1.00 97.06 108 MET A N 1
ATOM 822 C CA . MET A 1 108 ? -1.807 -4.193 -6.081 1.00 97.06 108 MET A CA 1
ATOM 823 C C . MET A 1 108 ? -0.952 -3.958 -4.839 1.00 97.06 108 MET A C 1
ATOM 825 O O . MET A 1 108 ? 0.234 -4.281 -4.835 1.00 97.06 108 MET A O 1
ATOM 829 N N . VAL A 1 109 ? -1.531 -3.378 -3.790 1.00 97.19 109 VAL A N 1
ATOM 830 C CA . VAL A 1 109 ? -0.825 -3.163 -2.521 1.00 97.19 109 VAL A CA 1
ATOM 831 C C . VAL A 1 109 ? -1.514 -3.963 -1.431 1.00 97.19 109 VAL A C 1
ATOM 833 O O . VAL A 1 109 ? -2.685 -3.746 -1.118 1.00 97.19 109 VAL A O 1
ATOM 836 N N . LYS A 1 110 ? -0.770 -4.899 -0.855 1.00 97.19 110 LYS A N 1
ATOM 837 C CA . LYS A 1 110 ? -1.155 -5.664 0.320 1.00 97.19 110 LYS A CA 1
ATOM 838 C C . LYS A 1 110 ? -0.864 -4.828 1.561 1.00 97.19 110 LYS A C 1
ATOM 840 O O . LYS A 1 110 ? 0.283 -4.445 1.794 1.00 97.19 110 LYS A O 1
ATOM 845 N N . VAL A 1 111 ? -1.911 -4.520 2.322 1.00 94.25 111 VAL A N 1
ATOM 846 C CA . VAL A 1 111 ? -1.823 -3.681 3.530 1.00 94.25 111 VAL A CA 1
ATOM 847 C C . VAL A 1 111 ? -1.862 -4.495 4.820 1.00 94.25 111 VAL A C 1
ATOM 849 O O . VAL A 1 111 ? -1.361 -4.039 5.840 1.00 94.25 111 VAL A O 1
ATOM 852 N N . ASP A 1 112 ? -2.394 -5.716 4.758 1.00 90.12 112 ASP A N 1
ATOM 853 C CA . ASP A 1 112 ? -2.328 -6.718 5.821 1.00 90.12 112 ASP A CA 1
ATOM 854 C C . ASP A 1 112 ? -2.447 -8.139 5.223 1.00 90.12 112 ASP A C 1
ATOM 856 O O . ASP A 1 112 ? -2.404 -8.322 4.005 1.00 90.12 112 ASP A O 1
ATOM 860 N N . ALA A 1 113 ? -2.561 -9.174 6.061 1.00 88.00 113 ALA A N 1
ATOM 861 C CA . ALA A 1 113 ? -2.642 -10.566 5.609 1.00 88.00 113 ALA A CA 1
ATOM 862 C C . ALA A 1 113 ? -3.848 -10.867 4.695 1.00 88.00 113 ALA A C 1
ATOM 864 O O . ALA A 1 113 ? -3.728 -11.708 3.804 1.00 88.00 113 ALA A O 1
ATOM 865 N N . ASN A 1 114 ? -4.962 -10.166 4.896 1.00 89.31 114 ASN A N 1
ATOM 866 C CA . ASN A 1 114 ? -6.263 -10.414 4.279 1.00 89.31 114 ASN A CA 1
ATOM 867 C C . ASN A 1 114 ? -6.687 -9.302 3.307 1.00 89.31 114 ASN A C 1
ATOM 869 O O . ASN A 1 114 ? -7.609 -9.495 2.515 1.00 89.31 114 ASN A O 1
ATOM 873 N N . THR A 1 115 ? -6.014 -8.152 3.336 1.00 90.56 115 THR A N 1
ATOM 874 C CA . THR A 1 115 ? -6.398 -6.969 2.568 1.00 90.56 115 THR A CA 1
ATOM 875 C C . THR A 1 115 ? -5.361 -6.656 1.498 1.00 90.56 115 THR A C 1
ATOM 877 O O . THR A 1 115 ? -4.250 -6.201 1.782 1.00 90.56 115 THR A O 1
ATOM 880 N N . THR A 1 116 ? -5.755 -6.846 0.237 1.00 94.62 116 THR A N 1
ATOM 881 C CA . THR A 1 116 ? -5.022 -6.353 -0.937 1.00 94.62 116 THR A CA 1
ATOM 882 C C . THR A 1 116 ? -5.903 -5.384 -1.706 1.00 94.62 116 THR A C 1
ATOM 884 O O . THR A 1 116 ? -7.047 -5.696 -2.032 1.00 94.62 116 THR A O 1
ATOM 887 N N . ILE A 1 117 ? -5.373 -4.198 -1.984 1.00 92.94 117 ILE A N 1
ATOM 888 C CA . ILE A 1 117 ? -6.109 -3.107 -2.611 1.00 92.94 117 ILE A CA 1
ATOM 889 C C . ILE A 1 117 ? -5.530 -2.871 -4.003 1.00 92.94 117 ILE A C 1
ATOM 891 O O . ILE A 1 117 ? -4.323 -2.686 -4.165 1.00 92.94 117 ILE A O 1
ATOM 895 N N . ALA A 1 118 ? -6.406 -2.872 -5.005 1.00 94.19 118 ALA A N 1
ATOM 896 C CA . ALA A 1 118 ? -6.066 -2.468 -6.360 1.00 94.19 118 ALA A CA 1
ATOM 897 C C . ALA A 1 118 ? -6.098 -0.944 -6.466 1.00 94.19 118 ALA A C 1
ATOM 899 O O . ALA A 1 118 ? -7.108 -0.336 -6.109 1.00 94.19 118 ALA A O 1
ATOM 900 N N . PHE A 1 119 ? -5.031 -0.353 -6.997 1.00 93.94 119 PHE A N 1
ATOM 901 C CA . PHE A 1 119 ? -4.938 1.071 -7.291 1.00 93.94 119 PHE A CA 1
ATOM 902 C C . PHE A 1 119 ? -4.719 1.286 -8.781 1.00 93.94 119 PHE A C 1
ATOM 904 O O . PHE A 1 119 ? -3.842 0.661 -9.374 1.00 93.94 119 PHE A O 1
ATOM 911 N N . GLU A 1 120 ? -5.470 2.208 -9.368 1.00 94.12 120 GLU A N 1
ATOM 912 C CA . GLU A 1 120 ? -5.224 2.699 -10.720 1.00 94.12 120 GLU A CA 1
ATOM 913 C C . GLU A 1 120 ? -4.380 3.965 -10.688 1.00 94.12 120 GLU A C 1
ATOM 915 O O . GLU A 1 120 ? -4.484 4.785 -9.775 1.00 94.12 120 GLU A O 1
ATOM 920 N N . GLN A 1 121 ? -3.561 4.147 -11.711 1.00 94.75 121 GLN A N 1
ATOM 921 C CA . GLN A 1 121 ? -2.800 5.372 -11.879 1.00 94.75 121 GLN A CA 1
ATOM 922 C C . GLN A 1 121 ? -3.762 6.554 -12.087 1.00 94.75 121 GLN A C 1
ATOM 924 O O . GLN A 1 121 ? -4.812 6.404 -12.725 1.00 94.75 121 GLN A O 1
ATOM 929 N N . GLN A 1 122 ? -3.433 7.697 -11.480 1.00 87.62 122 GLN A N 1
ATOM 930 C CA . GLN A 1 122 ? -4.113 8.972 -11.721 1.00 87.62 122 GLN A CA 1
ATOM 931 C C . GLN A 1 122 ? -3.651 9.617 -13.029 1.00 87.62 122 GLN A C 1
ATOM 933 O O . GLN A 1 122 ? -2.444 9.502 -13.348 1.00 87.62 122 GLN A O 1
#

Foldseek 3Di:
DDDDDPPPPPDQPAFAWAWDWDDDPQKIKIKTWDPVDFLVRQVVLQVCVVVVNAFFKFWADPVRHGPWGFDDTKDWDDWDQTSHDPHRIITIIITMTRHPDDDAQWIWIDSHPPDIHIHGYD